Protein AF-T0KPJ3-F1 (afdb_monomer_lite)

pLDDT: mean 75.22, std 15.15, range [35.91, 93.06]

Structure (mmCIF, N/CA/C/O backbone):
data_AF-T0KPJ3-F1
#
_entry.id   AF-T0KPJ3-F1
#
loop_
_atom_site.group_PDB
_atom_site.id
_atom_site.type_symbol
_atom_site.label_atom_id
_atom_site.label_alt_id
_atom_site.label_comp_id
_atom_site.label_asym_id
_atom_site.label_entity_id
_atom_site.label_seq_id
_atom_site.pdbx_PDB_ins_code
_atom_site.Cartn_x
_atom_site.Cartn_y
_atom_site.Cartn_z
_atom_site.occupancy
_atom_site.B_iso_or_equiv
_atom_site.auth_seq_id
_atom_site.auth_comp_id
_atom_site.auth_asym_id
_atom_site.auth_atom_id
_atom_site.pdbx_PDB_model_num
ATOM 1 N N . MET A 1 1 ? 17.702 7.997 -20.179 1.00 40.25 1 MET A N 1
ATOM 2 C CA . MET A 1 1 ? 16.832 8.127 -18.991 1.00 40.25 1 MET A CA 1
ATOM 3 C C . MET A 1 1 ? 16.632 6.724 -18.435 1.00 40.25 1 MET A C 1
ATOM 5 O O . MET A 1 1 ? 16.186 5.865 -19.183 1.00 40.25 1 MET A O 1
ATOM 9 N N . SER A 1 2 ? 17.099 6.443 -17.220 1.00 56.22 2 SER A N 1
ATOM 10 C CA . SER A 1 2 ? 17.019 5.117 -16.589 1.00 56.22 2 SER A CA 1
ATOM 11 C C . SER A 1 2 ? 15.738 5.003 -15.765 1.00 56.22 2 SER A C 1
ATOM 13 O O . SER A 1 2 ? 15.453 5.897 -14.974 1.00 56.22 2 SER A O 1
ATOM 15 N N . TYR A 1 3 ? 14.984 3.920 -15.949 1.00 63.81 3 TYR A N 1
ATOM 16 C CA . TYR A 1 3 ? 13.784 3.621 -15.166 1.00 63.81 3 TYR A CA 1
ATOM 17 C C . TYR A 1 3 ? 14.131 2.685 -14.008 1.00 63.81 3 TYR A C 1
ATOM 19 O O . TYR A 1 3 ? 14.889 1.730 -14.197 1.00 63.81 3 TYR A O 1
ATOM 27 N N . PHE A 1 4 ? 13.565 2.946 -12.833 1.00 67.44 4 PHE A N 1
ATOM 28 C CA . PHE A 1 4 ? 13.775 2.148 -11.629 1.00 67.44 4 PHE A CA 1
ATOM 29 C C . PHE A 1 4 ? 12.430 1.686 -11.072 1.00 67.44 4 PHE A C 1
ATOM 31 O O . PHE A 1 4 ? 11.447 2.421 -11.117 1.00 67.44 4 PHE A O 1
ATOM 38 N N . LEU A 1 5 ? 12.399 0.448 -10.582 1.00 73.94 5 LEU A N 1
ATOM 39 C CA . LEU A 1 5 ? 11.295 -0.063 -9.782 1.00 73.94 5 LEU A CA 1
ATOM 40 C C . LEU A 1 5 ? 11.649 0.186 -8.318 1.00 73.94 5 LEU A C 1
ATOM 42 O O . LEU A 1 5 ? 12.715 -0.241 -7.873 1.00 73.94 5 LEU A O 1
ATOM 46 N N . HIS A 1 6 ? 10.767 0.873 -7.604 1.00 76.94 6 HIS A N 1
ATOM 47 C CA . HIS A 1 6 ? 10.918 1.139 -6.182 1.00 76.94 6 HIS A CA 1
ATOM 48 C C . HIS A 1 6 ? 10.091 0.131 -5.383 1.00 76.94 6 HIS A C 1
ATOM 50 O O . HIS A 1 6 ? 8.951 -0.164 -5.739 1.00 76.94 6 HIS A O 1
ATOM 56 N N . GLU A 1 7 ? 10.689 -0.438 -4.339 1.00 79.62 7 GLU A N 1
ATOM 57 C CA . GLU A 1 7 ? 9.997 -1.342 -3.424 1.00 79.62 7 GLU A CA 1
ATOM 58 C C . GLU A 1 7 ? 9.341 -0.525 -2.313 1.00 79.62 7 GLU A C 1
ATOM 60 O O . GLU A 1 7 ? 10.034 0.061 -1.492 1.00 79.62 7 GLU A O 1
ATOM 65 N N . ALA A 1 8 ? 8.011 -0.488 -2.294 1.00 82.31 8 ALA A N 1
ATOM 66 C CA . ALA A 1 8 ? 7.245 0.169 -1.243 1.00 82.31 8 ALA A CA 1
ATOM 67 C C . ALA A 1 8 ? 6.838 -0.836 -0.161 1.00 82.31 8 ALA A C 1
ATOM 69 O O . ALA A 1 8 ? 6.361 -1.932 -0.483 1.00 82.31 8 ALA A O 1
ATOM 70 N N . GLN A 1 9 ? 6.964 -0.446 1.105 1.00 84.94 9 GLN A N 1
ATOM 71 C CA . GLN A 1 9 ? 6.483 -1.219 2.241 1.00 84.94 9 GLN A CA 1
ATOM 72 C C . GLN A 1 9 ? 5.454 -0.437 3.062 1.00 84.94 9 GLN A C 1
ATOM 74 O O . GLN A 1 9 ? 5.592 0.752 3.342 1.00 84.94 9 GLN A O 1
ATOM 79 N N . THR A 1 10 ? 4.438 -1.169 3.513 1.00 87.38 10 THR A N 1
ATOM 80 C CA . THR A 1 10 ? 3.422 -0.688 4.442 1.00 87.38 10 THR A CA 1
ATOM 81 C C . THR A 1 10 ? 3.221 -1.719 5.550 1.00 87.38 10 THR A C 1
ATOM 83 O O . THR A 1 10 ? 3.256 -2.923 5.298 1.00 87.38 10 THR A O 1
ATOM 86 N N . SER A 1 11 ? 3.033 -1.271 6.789 1.00 90.69 11 SER A N 1
ATOM 87 C CA . SER A 1 11 ? 2.778 -2.118 7.960 1.00 90.69 11 SER A CA 1
ATOM 88 C C . SER A 1 11 ? 1.647 -1.531 8.800 1.00 90.69 11 SER A C 1
ATOM 90 O O . SER A 1 11 ? 1.678 -0.351 9.135 1.00 90.69 11 SER A O 1
ATOM 92 N N . LEU A 1 12 ? 0.667 -2.362 9.159 1.00 92.19 12 LEU A N 1
ATOM 93 C CA . LEU A 1 12 ? -0.466 -2.008 10.016 1.00 92.19 12 LEU A CA 1
ATOM 94 C C . LEU A 1 12 ? -0.430 -2.869 11.278 1.00 92.19 12 LEU A C 1
ATOM 96 O O . LEU A 1 12 ? -0.309 -4.091 11.195 1.00 92.19 12 LEU A O 1
ATOM 100 N N . LEU A 1 13 ? -0.577 -2.229 12.432 1.00 92.69 13 LEU A N 1
ATOM 101 C CA . LEU A 1 13 ? -0.650 -2.870 13.736 1.00 92.69 13 LEU A CA 1
ATOM 102 C C . LEU A 1 13 ? -1.819 -2.272 14.517 1.00 92.69 13 LEU A C 1
ATOM 104 O O . LEU A 1 13 ? -1.866 -1.064 14.695 1.00 92.69 13 LEU A O 1
ATOM 108 N N . ILE A 1 14 ? -2.726 -3.103 15.025 1.00 92.44 14 IL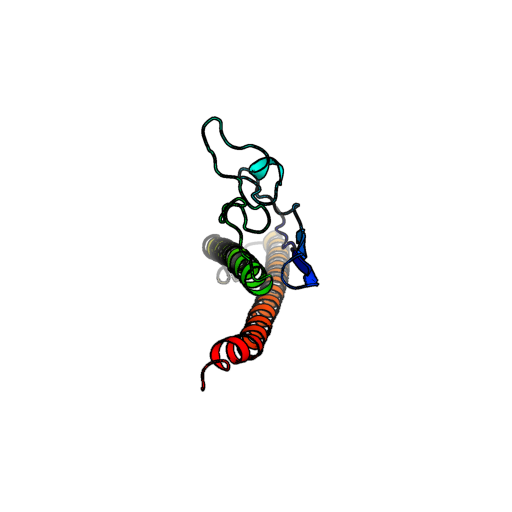E A N 1
ATOM 109 C CA . ILE A 1 14 ? -3.759 -2.675 15.976 1.00 92.44 14 ILE A CA 1
ATOM 110 C C . ILE A 1 14 ? -3.503 -3.383 17.298 1.00 92.44 14 ILE A C 1
ATOM 112 O O . ILE A 1 14 ? -3.373 -4.606 17.331 1.00 92.44 14 ILE A O 1
ATOM 116 N N . VAL A 1 15 ? -3.394 -2.610 18.376 1.00 93.06 15 VAL A N 1
ATOM 117 C CA . VAL A 1 15 ? -3.126 -3.107 19.730 1.00 93.06 15 VAL A CA 1
ATOM 118 C C . VAL A 1 15 ? -4.106 -2.490 20.711 1.00 93.06 15 VAL A C 1
ATOM 120 O O . VAL A 1 15 ? -4.377 -1.298 20.652 1.00 93.06 15 VAL A O 1
ATOM 123 N N . GLY A 1 16 ? -4.625 -3.285 21.636 1.00 89.00 16 GLY A N 1
ATOM 124 C CA . GLY A 1 16 ? -5.566 -2.824 22.649 1.00 89.00 16 GLY A CA 1
ATOM 125 C C . GLY A 1 16 ? -5.528 -3.718 23.872 1.00 89.00 16 GLY A C 1
ATOM 126 O O . GLY A 1 16 ? -5.099 -4.870 23.794 1.00 89.00 16 GLY A O 1
ATOM 127 N N . ASN A 1 17 ? -5.945 -3.165 25.007 1.00 83.75 17 ASN A N 1
ATOM 128 C CA . ASN A 1 17 ? -6.124 -3.950 26.228 1.00 83.75 17 ASN A CA 1
ATOM 129 C C . ASN A 1 17 ? -7.415 -4.783 26.161 1.00 83.75 17 ASN A C 1
ATOM 131 O O . ASN A 1 17 ? -7.481 -5.880 26.709 1.00 83.75 17 ASN A O 1
ATOM 135 N N . ASP A 1 18 ? -8.427 -4.254 25.474 1.00 83.12 18 ASP A N 1
ATOM 136 C CA . ASP A 1 18 ? -9.724 -4.877 25.239 1.00 83.12 18 ASP A CA 1
ATOM 137 C C . ASP A 1 18 ? -10.332 -4.358 23.918 1.00 83.12 18 ASP A C 1
ATOM 139 O O . ASP A 1 18 ? -9.700 -3.602 23.178 1.00 83.12 18 ASP A O 1
ATOM 143 N N . ASN A 1 19 ? -11.560 -4.780 23.608 1.00 79.88 19 ASN A N 1
ATOM 144 C CA . ASN A 1 19 ? -12.256 -4.402 22.374 1.00 79.88 19 ASN A CA 1
ATOM 145 C C . ASN A 1 19 ? -12.810 -2.966 22.391 1.00 79.88 19 ASN A C 1
ATOM 147 O O . ASN A 1 19 ? -13.308 -2.509 21.369 1.00 79.88 19 ASN A O 1
ATOM 151 N N . LEU A 1 20 ? -12.754 -2.263 23.525 1.00 82.31 20 LEU A N 1
ATOM 152 C CA . LEU A 1 20 ? -13.255 -0.894 23.670 1.00 82.31 20 LEU A CA 1
ATOM 153 C C . LEU A 1 20 ? -12.126 0.137 23.596 1.00 82.31 20 LEU A C 1
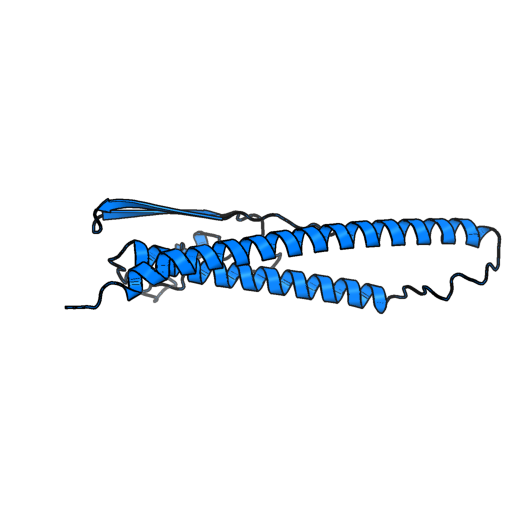ATOM 155 O O . LEU A 1 20 ? -12.363 1.270 23.183 1.00 82.31 20 LEU A O 1
ATOM 159 N N . ILE A 1 21 ? -10.913 -0.242 24.009 1.00 87.75 21 ILE A N 1
ATOM 160 C CA . ILE A 1 21 ? -9.745 0.638 24.054 1.00 87.75 21 ILE A CA 1
ATOM 161 C C . ILE A 1 21 ? -8.595 -0.001 23.280 1.00 87.75 21 ILE A C 1
ATOM 163 O O . ILE A 1 21 ? -7.865 -0.868 23.776 1.00 87.75 21 ILE A O 1
ATOM 167 N N . TRP A 1 22 ? -8.406 0.493 22.061 1.00 92.25 22 TRP A N 1
ATOM 168 C CA . TRP A 1 22 ? -7.365 0.057 21.143 1.00 92.25 22 TRP A CA 1
ATOM 169 C C . TRP A 1 22 ? -6.786 1.236 20.352 1.00 92.25 22 TRP A C 1
ATOM 171 O O . TRP A 1 22 ? -7.391 2.298 20.231 1.00 92.25 22 TRP A O 1
ATOM 181 N N . THR A 1 23 ? -5.589 1.024 19.813 1.00 92.06 23 THR A N 1
ATOM 182 C CA . THR A 1 23 ? -4.800 1.989 19.048 1.00 92.06 23 THR A CA 1
ATOM 183 C C . THR A 1 23 ? -4.282 1.319 17.783 1.00 92.06 23 THR A C 1
ATOM 185 O O . THR A 1 23 ? -3.719 0.222 17.838 1.00 92.06 23 THR A O 1
ATOM 188 N N . ALA A 1 24 ? -4.430 1.994 16.645 1.00 92.94 24 ALA A N 1
ATOM 189 C CA . ALA A 1 24 ? -3.863 1.567 15.374 1.00 92.94 24 ALA A CA 1
ATOM 190 C C . ALA A 1 24 ? -2.594 2.366 15.039 1.00 92.94 24 ALA A C 1
ATOM 192 O O . ALA A 1 24 ? -2.574 3.592 15.107 1.00 92.94 24 ALA A O 1
ATOM 193 N N . TYR A 1 25 ? -1.540 1.657 14.646 1.00 92.81 25 TYR A N 1
ATOM 194 C CA . TYR A 1 25 ? -0.293 2.195 14.121 1.00 92.81 25 TYR A CA 1
ATOM 195 C C . TYR A 1 25 ? -0.147 1.785 12.662 1.00 92.81 25 TYR A C 1
ATOM 197 O O . TYR A 1 25 ? -0.295 0.610 12.319 1.00 92.81 25 TYR A O 1
ATOM 205 N N . PHE A 1 26 ? 0.188 2.746 11.810 1.00 91.56 26 PHE A N 1
ATOM 206 C CA . PHE A 1 26 ? 0.378 2.524 10.386 1.00 91.56 26 PHE A CA 1
ATOM 207 C C . PHE A 1 26 ? 1.686 3.161 9.931 1.00 91.56 26 PHE A C 1
ATOM 209 O O . PHE A 1 26 ? 1.916 4.350 10.140 1.00 91.56 26 PHE A O 1
ATOM 216 N N . PHE A 1 27 ? 2.548 2.353 9.326 1.00 89.62 27 PHE A N 1
ATOM 217 C CA . PHE A 1 27 ? 3.849 2.762 8.813 1.00 89.62 27 PHE A CA 1
ATOM 218 C C . PHE A 1 27 ? 3.843 2.555 7.309 1.00 89.62 27 PHE A C 1
ATOM 220 O O . PHE A 1 27 ? 3.547 1.452 6.853 1.00 89.62 27 PHE A O 1
ATOM 227 N N . THR A 1 28 ? 4.153 3.591 6.540 1.00 86.31 28 THR A N 1
ATOM 228 C CA . THR A 1 28 ? 4.142 3.527 5.079 1.00 86.31 28 THR A CA 1
ATOM 229 C C . THR A 1 28 ? 5.260 4.377 4.500 1.00 86.31 28 THR A C 1
ATOM 231 O O . THR A 1 28 ? 5.618 5.419 5.057 1.00 86.31 28 THR A O 1
ATOM 234 N N . ASP A 1 29 ? 5.813 3.922 3.385 1.00 83.81 29 ASP A N 1
ATOM 235 C CA . ASP A 1 29 ? 6.820 4.661 2.640 1.00 83.81 29 ASP A CA 1
ATOM 236 C C . ASP A 1 29 ? 6.185 5.817 1.855 1.00 83.81 29 ASP A C 1
ATOM 238 O O . ASP A 1 29 ? 5.342 5.611 0.984 1.00 83.81 29 ASP A O 1
ATOM 242 N N . THR A 1 30 ? 6.635 7.047 2.108 1.00 76.50 30 THR A N 1
ATOM 243 C CA . THR A 1 30 ? 6.069 8.268 1.497 1.00 76.50 30 THR A CA 1
ATOM 244 C C . THR A 1 30 ? 6.871 8.802 0.310 1.00 76.50 30 THR A C 1
ATOM 246 O O . THR A 1 30 ? 6.464 9.768 -0.335 1.00 76.50 30 THR A O 1
ATOM 249 N N . TYR A 1 31 ? 8.010 8.183 -0.009 1.00 71.38 31 TYR A N 1
ATOM 250 C CA . TYR A 1 31 ? 8.936 8.670 -1.037 1.00 71.38 31 TYR A CA 1
ATOM 251 C C . TYR A 1 31 ? 8.462 8.400 -2.479 1.00 71.38 31 TYR A C 1
ATOM 253 O O . TYR A 1 31 ? 9.085 8.871 -3.429 1.00 71.38 31 TYR A O 1
ATOM 261 N N . ASN A 1 32 ? 7.356 7.670 -2.647 1.00 63.84 32 ASN A N 1
ATOM 262 C CA . ASN A 1 32 ? 6.816 7.241 -3.941 1.00 63.84 32 ASN A CA 1
ATOM 263 C C . ASN A 1 32 ? 5.891 8.272 -4.611 1.00 63.84 32 ASN A C 1
ATOM 265 O O . ASN A 1 32 ? 5.220 7.942 -5.588 1.00 63.84 32 ASN A O 1
ATOM 269 N N . GLY A 1 33 ? 5.839 9.508 -4.106 1.00 64.19 33 GLY A N 1
ATOM 270 C CA . GLY A 1 33 ? 5.008 10.564 -4.684 1.00 64.19 33 GLY A CA 1
ATOM 271 C C . GLY A 1 33 ? 5.358 10.819 -6.152 1.00 64.19 33 GLY A C 1
ATOM 272 O O . GLY A 1 33 ? 6.513 11.103 -6.489 1.00 64.19 33 GLY A O 1
ATOM 273 N N . ARG A 1 34 ? 4.365 10.719 -7.043 1.00 65.69 34 ARG A N 1
ATOM 274 C CA . ARG A 1 34 ? 4.570 11.038 -8.458 1.00 65.69 34 ARG A CA 1
ATOM 275 C C . ARG A 1 34 ? 4.663 12.557 -8.638 1.00 65.69 34 ARG A C 1
ATOM 277 O O . ARG A 1 34 ? 3.896 13.294 -8.018 1.00 65.69 34 ARG A O 1
ATOM 284 N N . PRO A 1 35 ? 5.571 13.063 -9.494 1.00 60.91 35 PRO A N 1
ATOM 285 C CA . PRO A 1 35 ? 5.655 14.493 -9.762 1.00 60.91 35 PRO A CA 1
ATOM 286 C C . PRO A 1 35 ? 4.319 15.035 -10.290 1.00 60.91 35 PRO A C 1
ATOM 288 O O . PRO A 1 35 ? 3.869 14.625 -11.357 1.00 60.91 35 PRO A O 1
ATOM 291 N N . GLY A 1 36 ? 3.709 15.968 -9.558 1.00 63.16 36 GLY A N 1
ATOM 292 C CA . GLY A 1 36 ? 2.440 16.599 -9.936 1.00 63.16 36 GLY A CA 1
ATOM 293 C C . GLY A 1 36 ? 1.173 15.868 -9.477 1.00 63.16 36 GLY A C 1
ATOM 294 O O . GLY A 1 36 ? 0.087 16.386 -9.720 1.00 63.16 36 GLY A O 1
ATOM 295 N N . GLU A 1 37 ? 1.287 14.723 -8.798 1.00 68.06 37 GLU A N 1
ATOM 296 C CA . GLU A 1 37 ? 0.160 14.087 -8.104 1.00 68.06 37 GLU A CA 1
ATOM 297 C C . GLU A 1 37 ? 0.180 14.457 -6.615 1.00 68.06 37 GLU A C 1
ATOM 299 O O . GLU A 1 37 ? 1.243 14.585 -6.000 1.00 68.06 37 GLU A O 1
ATOM 304 N N . THR A 1 38 ? -1.004 14.636 -6.025 1.00 65.88 38 THR A N 1
ATOM 305 C CA . THR A 1 38 ? -1.140 14.832 -4.579 1.00 65.88 38 THR A CA 1
ATOM 306 C C . THR A 1 38 ? -0.681 13.565 -3.867 1.00 65.88 38 THR A C 1
ATOM 308 O O . THR A 1 38 ? -1.204 12.480 -4.115 1.00 65.88 38 THR A O 1
ATOM 311 N N . ASN A 1 39 ? 0.299 13.691 -2.971 1.00 69.50 39 ASN A N 1
ATOM 312 C CA . ASN A 1 39 ? 0.718 12.570 -2.144 1.00 69.50 39 ASN A CA 1
ATOM 313 C C . ASN A 1 39 ? -0.343 12.319 -1.069 1.00 69.50 39 ASN A C 1
ATOM 315 O O . ASN A 1 39 ? -0.337 12.962 -0.026 1.00 69.50 39 ASN A O 1
ATOM 319 N N . HIS A 1 40 ? -1.256 11.387 -1.328 1.00 66.69 40 HIS A N 1
ATOM 320 C CA . HIS A 1 40 ? -2.316 11.030 -0.385 1.00 66.69 40 HIS A CA 1
ATOM 321 C C . HIS A 1 40 ? -1.797 10.333 0.890 1.00 66.69 40 HIS A C 1
ATOM 323 O O . HIS A 1 40 ? -2.583 10.078 1.794 1.00 66.69 40 HIS A O 1
ATOM 329 N N . GLU A 1 41 ? -0.495 10.039 0.980 1.00 73.69 41 GLU A N 1
ATOM 330 C CA . GLU A 1 41 ? 0.166 9.588 2.213 1.00 73.69 41 GLU A CA 1
ATOM 331 C C . GLU A 1 41 ? 0.692 10.762 3.066 1.00 73.69 41 GLU A C 1
ATOM 333 O O . GLU A 1 41 ? 1.217 10.548 4.160 1.00 73.69 41 GLU A O 1
ATOM 338 N N . ASP A 1 42 ? 0.583 12.008 2.586 1.00 75.12 42 ASP A N 1
ATOM 339 C CA . ASP A 1 42 ? 0.918 13.197 3.369 1.00 75.12 42 ASP A CA 1
ATOM 340 C C . ASP A 1 42 ? -0.201 13.509 4.370 1.00 75.12 42 ASP A C 1
ATOM 342 O O . ASP A 1 42 ? -1.321 13.877 4.011 1.00 75.12 42 ASP A O 1
ATOM 346 N N . LEU A 1 43 ? 0.129 13.398 5.658 1.00 73.62 43 LEU A N 1
ATOM 347 C CA . LEU A 1 43 ? -0.791 13.670 6.758 1.00 73.62 43 LEU A CA 1
ATOM 348 C C . LEU A 1 43 ? -1.315 15.109 6.762 1.00 73.62 43 LEU A C 1
ATOM 350 O O . LEU A 1 43 ? -2.396 15.345 7.302 1.00 73.62 43 LEU A O 1
ATOM 354 N N . SER A 1 44 ? -0.593 16.058 6.156 1.00 71.38 44 SER A N 1
ATOM 355 C CA . SER A 1 44 ? -1.047 17.449 6.061 1.00 71.38 44 SER A CA 1
ATOM 356 C C . SER A 1 44 ? -2.386 17.578 5.323 1.00 71.38 44 SER A C 1
ATOM 358 O O . SER A 1 44 ? -3.179 18.458 5.656 1.00 71.38 44 SER A O 1
ATOM 360 N N . PHE A 1 45 ? -2.687 16.651 4.404 1.00 69.75 45 PHE A N 1
ATOM 361 C CA . PHE A 1 45 ? -3.946 16.608 3.659 1.00 69.75 45 PHE A CA 1
ATOM 362 C C . PHE A 1 45 ? -5.160 16.296 4.547 1.00 69.75 45 PHE A C 1
ATOM 364 O O . PHE A 1 45 ? -6.264 16.748 4.265 1.00 69.75 45 PHE A O 1
ATOM 371 N N . PHE A 1 46 ? -4.961 15.555 5.639 1.00 72.69 46 PHE A N 1
ATOM 372 C CA . PHE A 1 46 ? -6.038 15.132 6.542 1.00 72.69 46 PHE A CA 1
ATOM 373 C C . PHE A 1 46 ? -6.160 16.018 7.790 1.00 72.69 46 PHE A C 1
ATOM 375 O O . PHE A 1 46 ? -7.103 15.875 8.563 1.00 72.69 46 PHE A O 1
ATOM 382 N N . GLN A 1 47 ? -5.210 16.934 8.009 1.00 68.62 47 GLN A N 1
ATOM 383 C CA . GLN A 1 47 ? -5.158 17.788 9.201 1.00 68.62 47 GLN A CA 1
ATOM 384 C C . GLN A 1 47 ? -6.023 19.051 9.110 1.00 68.62 47 GLN A C 1
ATOM 386 O O . GLN A 1 47 ? -6.222 19.712 10.130 1.00 68.62 47 GLN A O 1
ATOM 391 N N . GLN A 1 48 ? -6.528 19.408 7.926 1.00 63.75 48 GLN A N 1
ATOM 392 C CA . GLN A 1 48 ? -7.347 20.604 7.736 1.00 63.75 48 GLN A CA 1
ATOM 393 C C . GLN A 1 48 ? -8.753 20.215 7.273 1.00 63.75 48 GLN A C 1
ATOM 395 O O . GLN A 1 48 ? -8.907 19.827 6.114 1.00 63.75 48 GLN A O 1
ATOM 400 N N . PRO A 1 49 ? -9.791 20.336 8.123 1.00 61.25 49 PRO A N 1
ATOM 401 C CA . PRO A 1 49 ? -11.145 20.405 7.598 1.00 61.25 49 PRO A CA 1
ATOM 402 C C . PRO A 1 49 ? -11.211 21.634 6.685 1.00 61.25 49 PRO A C 1
ATOM 404 O O . PRO A 1 49 ? -10.807 22.733 7.081 1.00 61.25 49 PRO A O 1
ATOM 407 N N . SER A 1 50 ? -11.656 21.457 5.440 1.00 59.88 50 SER A N 1
ATOM 408 C CA . SER A 1 50 ? -11.938 22.600 4.569 1.00 59.88 50 SER A CA 1
ATOM 409 C C . SER A 1 50 ? -12.935 23.518 5.273 1.00 59.88 50 SER A C 1
ATOM 411 O O . SER A 1 50 ? -13.863 23.026 5.910 1.00 59.88 50 SER A O 1
ATOM 413 N N . GLU A 1 51 ? -12.748 24.839 5.200 1.00 55.31 51 GLU A N 1
ATOM 414 C CA . GLU A 1 51 ? -13.654 25.797 5.847 1.00 55.31 51 GLU A CA 1
ATOM 415 C C . GLU A 1 51 ? -15.118 25.494 5.470 1.00 55.31 51 GLU A C 1
ATOM 417 O O . GLU A 1 51 ? -15.521 25.670 4.321 1.00 55.31 51 GLU A O 1
ATOM 422 N N . GLY A 1 52 ? -15.902 25.013 6.443 1.00 62.41 52 GLY A N 1
ATOM 423 C CA . GLY A 1 52 ? -17.305 24.621 6.264 1.00 62.41 52 GLY A CA 1
ATOM 424 C C . GLY A 1 52 ? -17.586 23.113 6.199 1.00 62.41 52 GLY A C 1
ATOM 425 O O . GLY A 1 52 ? -18.752 22.750 6.067 1.00 62.41 52 GLY A O 1
ATOM 426 N N . ASP A 1 53 ? -16.570 22.254 6.308 1.00 64.94 53 ASP A N 1
ATOM 427 C CA . ASP A 1 53 ? -16.715 20.794 6.350 1.00 64.94 53 ASP A CA 1
ATOM 428 C C . ASP A 1 53 ? -16.612 20.291 7.804 1.00 64.94 53 ASP A C 1
ATOM 430 O O . ASP A 1 53 ? -15.626 20.551 8.493 1.00 64.94 53 ASP A O 1
ATOM 434 N N . GLU A 1 54 ? -17.651 19.610 8.300 1.00 66.38 54 GLU A N 1
ATOM 435 C CA . GLU A 1 54 ? -17.685 19.013 9.654 1.00 66.38 54 G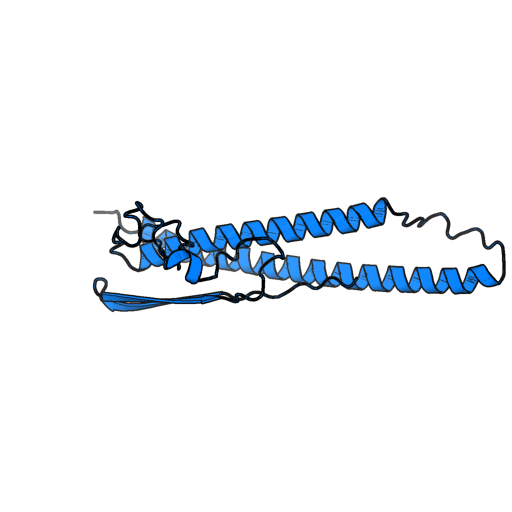LU A CA 1
ATOM 436 C C . GLU A 1 54 ? -17.017 17.624 9.702 1.00 66.38 54 GLU A C 1
ATOM 438 O O . GLU A 1 54 ? -16.933 17.000 10.764 1.00 66.38 54 GLU A O 1
ATOM 443 N N . LEU A 1 55 ? -16.552 17.128 8.551 1.00 69.44 55 LEU A N 1
ATOM 444 C CA . LEU A 1 55 ? -15.933 15.817 8.402 1.00 69.44 55 LEU A CA 1
ATOM 445 C C . LEU A 1 55 ? -14.469 15.840 8.851 1.00 69.44 55 LEU A C 1
ATOM 447 O O . LEU A 1 55 ? -13.680 16.691 8.436 1.00 69.44 55 LEU A O 1
ATOM 451 N N . PHE A 1 56 ? -14.094 14.854 9.667 1.00 79.19 56 PHE A N 1
ATOM 452 C CA . PHE A 1 56 ? -12.700 14.602 10.019 1.00 79.19 56 PHE A CA 1
ATOM 453 C C . PHE A 1 56 ? -12.238 13.372 9.253 1.00 79.19 56 PHE A C 1
ATOM 455 O O . PHE A 1 56 ? -12.818 12.301 9.369 1.00 79.19 56 PHE A O 1
ATOM 462 N N . TYR A 1 57 ? -11.190 13.504 8.454 1.00 84.38 57 TYR A N 1
ATOM 463 C CA . TYR A 1 57 ? -10.741 12.412 7.600 1.00 84.38 57 TYR A CA 1
ATOM 464 C C . TYR A 1 57 ? -9.803 11.476 8.358 1.00 84.38 57 TYR A C 1
ATOM 466 O O . TYR A 1 57 ? -8.793 11.917 8.905 1.00 84.38 57 TYR A O 1
ATOM 474 N N . ASP A 1 58 ? -10.101 10.175 8.360 1.00 87.62 58 ASP A N 1
ATOM 475 C CA . ASP A 1 58 ? -9.197 9.180 8.933 1.00 87.62 58 ASP A CA 1
ATOM 476 C C . ASP A 1 58 ? -8.016 8.902 7.973 1.00 87.62 58 ASP A C 1
ATOM 478 O O . ASP A 1 58 ? -8.214 8.297 6.908 1.00 87.62 58 ASP A O 1
ATOM 482 N N . PRO A 1 59 ? -6.772 9.266 8.342 1.00 86.69 59 PRO A N 1
ATOM 483 C CA . PRO A 1 59 ? -5.604 9.090 7.484 1.00 86.69 59 PRO A CA 1
ATOM 484 C C . PRO A 1 59 ? -5.264 7.616 7.220 1.00 86.69 59 PRO A C 1
ATOM 486 O O . PRO A 1 59 ? -4.739 7.282 6.155 1.00 86.69 59 PRO A O 1
ATOM 489 N N . LEU A 1 60 ? -5.592 6.688 8.129 1.00 89.12 60 LEU A N 1
ATOM 490 C CA . LEU A 1 60 ? -5.323 5.259 7.914 1.00 89.12 60 LEU A CA 1
ATOM 491 C C . LEU A 1 60 ? -6.196 4.710 6.777 1.00 89.12 60 LEU A C 1
ATOM 493 O O . LEU A 1 60 ? -5.755 3.838 6.022 1.00 89.12 60 LEU A O 1
ATOM 497 N N . THR A 1 61 ? -7.380 5.295 6.593 1.00 89.06 61 THR A N 1
ATOM 498 C CA . THR A 1 61 ? -8.324 4.994 5.505 1.00 89.06 61 THR A CA 1
ATOM 499 C C . THR A 1 61 ? -8.160 5.895 4.282 1.00 89.06 61 THR A C 1
ATOM 501 O O . THR A 1 61 ? -9.010 5.869 3.394 1.00 89.06 61 THR A O 1
ATOM 504 N N . MET A 1 62 ? -7.085 6.689 4.207 1.00 85.94 62 MET A N 1
ATOM 505 C CA . MET A 1 62 ? -6.859 7.650 3.117 1.00 85.94 62 MET A CA 1
ATOM 506 C C . MET A 1 62 ? -8.000 8.671 2.986 1.00 85.94 62 MET A C 1
ATOM 508 O O . MET A 1 62 ? -8.329 9.107 1.884 1.00 85.94 62 MET A O 1
ATOM 512 N N . GLY A 1 63 ? -8.645 9.005 4.108 1.00 86.12 63 GLY A N 1
ATOM 513 C CA . GLY A 1 63 ? -9.801 9.898 4.160 1.00 86.12 63 GLY A CA 1
ATOM 514 C C . GLY A 1 63 ? -11.084 9.327 3.555 1.00 86.12 63 GLY A C 1
ATOM 515 O O . GLY A 1 63 ? -12.015 10.078 3.292 1.00 86.12 63 GLY A O 1
ATOM 516 N N . GLN A 1 64 ? -11.168 8.014 3.321 1.00 86.56 64 GLN A N 1
ATOM 517 C CA . GLN A 1 64 ? -12.407 7.382 2.847 1.00 86.56 64 GLN A CA 1
ATOM 518 C C . GLN A 1 64 ? -13.406 7.091 3.974 1.00 86.56 64 GLN A C 1
ATOM 520 O O . GLN A 1 64 ? -14.549 6.728 3.695 1.00 86.56 64 GLN A O 1
ATOM 525 N N . HIS A 1 65 ? -12.978 7.219 5.230 1.00 88.31 65 HIS A N 1
ATOM 526 C CA . HIS A 1 65 ? -13.811 7.064 6.417 1.00 88.31 65 HIS A CA 1
ATOM 527 C C . HIS A 1 65 ? -13.791 8.345 7.251 1.00 88.31 65 HIS A C 1
ATOM 529 O O . HIS A 1 65 ? -12.736 8.956 7.441 1.00 88.31 65 HIS A O 1
ATOM 535 N N . ASP A 1 66 ? -14.964 8.729 7.753 1.00 86.62 66 ASP A N 1
ATOM 536 C CA . ASP A 1 66 ? -15.107 9.832 8.699 1.00 86.62 66 ASP A CA 1
ATOM 537 C C . ASP A 1 66 ? -14.665 9.365 10.089 1.00 86.62 66 ASP A C 1
ATOM 539 O O . ASP A 1 66 ? -15.260 8.462 10.680 1.00 86.62 66 ASP A O 1
ATOM 543 N N . ALA A 1 67 ? -13.625 9.996 10.620 1.00 85.69 67 ALA A N 1
ATOM 544 C CA . ALA A 1 67 ? -13.064 9.723 11.933 1.00 85.69 67 ALA A CA 1
ATOM 545 C C . ALA A 1 67 ? -14.067 9.973 13.075 1.00 85.69 67 ALA A C 1
ATOM 547 O O . ALA A 1 67 ? -13.900 9.408 14.156 1.00 85.69 67 ALA A O 1
ATOM 548 N N . ASN A 1 68 ? -15.127 10.761 12.848 1.00 85.75 68 ASN A N 1
ATOM 549 C CA . ASN A 1 68 ? -16.208 10.936 13.823 1.00 85.75 68 ASN A CA 1
ATOM 550 C C . ASN A 1 68 ? -17.157 9.731 13.897 1.00 85.75 68 ASN A C 1
ATOM 552 O O . ASN A 1 68 ? -17.881 9.570 14.884 1.00 85.75 68 ASN A O 1
ATOM 556 N N . VAL A 1 69 ? -17.172 8.871 12.876 1.00 87.00 69 VAL A N 1
ATOM 557 C CA . VAL A 1 69 ? -18.002 7.667 12.850 1.00 87.00 69 VAL A CA 1
ATOM 558 C C . VAL A 1 69 ? -17.220 6.517 13.477 1.00 87.00 69 VAL A C 1
ATOM 560 O O . VAL A 1 69 ? -16.336 5.924 12.859 1.00 87.00 69 VAL A O 1
ATOM 563 N N . SER A 1 70 ? -17.551 6.187 14.726 1.00 86.50 70 SER A N 1
ATOM 564 C CA . SER A 1 70 ? -16.857 5.135 15.473 1.00 86.50 70 SER A CA 1
ATOM 565 C C . SER A 1 70 ? -17.084 3.749 14.865 1.00 86.50 70 SER A C 1
ATOM 567 O O . SER A 1 70 ? -18.221 3.308 14.691 1.00 86.50 70 SER A O 1
ATOM 569 N N . ILE A 1 71 ? -15.989 3.035 14.617 1.00 88.94 71 ILE A N 1
ATOM 570 C CA . ILE A 1 71 ? -15.984 1.592 14.364 1.00 88.94 71 ILE A CA 1
ATOM 571 C C . ILE A 1 71 ? -15.603 0.936 15.685 1.00 88.94 71 ILE A C 1
ATOM 573 O O . ILE A 1 71 ? -14.533 1.209 16.214 1.00 88.94 71 ILE A O 1
ATOM 577 N N . TRP A 1 72 ? -16.495 0.131 16.258 1.00 88.19 72 TRP A N 1
ATOM 578 C CA . TRP A 1 72 ? -16.297 -0.407 17.608 1.00 88.19 72 TRP A CA 1
ATOM 579 C C . TRP A 1 72 ? -15.400 -1.642 17.624 1.00 88.19 72 TRP A C 1
ATOM 581 O O . TRP A 1 72 ? -14.628 -1.821 18.562 1.00 88.19 72 TRP A O 1
ATOM 591 N N . ASP A 1 73 ? -15.478 -2.480 16.590 1.00 89.31 73 ASP A N 1
ATOM 592 C CA . ASP A 1 73 ? -14.664 -3.686 16.498 1.00 89.31 73 ASP A CA 1
ATOM 593 C C . ASP A 1 73 ? -13.294 -3.369 15.856 1.00 89.31 73 ASP A C 1
ATOM 595 O O . ASP A 1 73 ? -13.234 -2.990 14.678 1.00 89.31 73 ASP A O 1
ATOM 599 N N . PRO A 1 74 ? -12.168 -3.562 16.576 1.00 90.38 74 PRO A N 1
ATOM 600 C CA . PRO A 1 74 ? -10.833 -3.353 16.015 1.00 90.38 74 PRO A CA 1
ATOM 601 C C . PRO A 1 74 ? -10.552 -4.242 14.794 1.00 90.38 74 PRO A C 1
ATOM 603 O O . PRO A 1 74 ? -9.783 -3.854 13.911 1.00 90.38 74 PRO A O 1
ATOM 606 N N . ARG A 1 75 ? -11.173 -5.426 14.703 1.00 87.94 75 ARG A N 1
ATOM 607 C CA . ARG A 1 75 ? -11.047 -6.321 13.544 1.00 87.94 75 ARG A CA 1
ATOM 608 C C . ARG A 1 75 ? -11.761 -5.755 12.323 1.00 87.94 75 ARG A C 1
ATOM 610 O O . ARG A 1 75 ? -11.226 -5.847 11.218 1.00 87.94 75 ARG A O 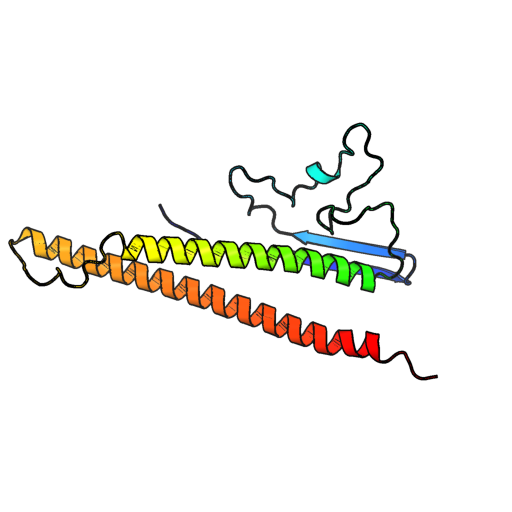1
ATOM 617 N N . GLU A 1 76 ? -12.939 -5.163 12.498 1.00 90.12 76 GLU A N 1
ATOM 618 C CA . GLU A 1 76 ? -13.643 -4.482 11.406 1.00 90.12 76 GLU A CA 1
ATOM 619 C C . GLU A 1 76 ? -12.828 -3.295 10.898 1.00 90.12 76 GLU A C 1
ATOM 621 O O . GLU A 1 76 ? -12.645 -3.146 9.687 1.00 90.12 76 GLU A O 1
ATOM 626 N N . TYR A 1 77 ? -12.253 -2.515 11.817 1.00 91.81 77 TYR A N 1
ATOM 627 C CA . TYR A 1 77 ? -11.387 -1.394 11.468 1.00 91.81 77 TYR A CA 1
ATOM 628 C C . TYR A 1 77 ? -10.125 -1.846 10.715 1.00 91.81 77 TYR A C 1
ATOM 630 O O . TYR A 1 77 ? -9.794 -1.297 9.661 1.00 91.81 77 TYR A O 1
ATOM 638 N N . PHE A 1 78 ? -9.474 -2.923 11.173 1.00 90.94 78 PHE A N 1
ATOM 639 C CA . PHE A 1 78 ? -8.359 -3.553 10.459 1.00 90.94 78 PHE A CA 1
ATOM 640 C C . PHE A 1 78 ? -8.745 -3.937 9.027 1.00 90.94 78 PHE A C 1
ATOM 642 O O . PHE A 1 78 ? -8.055 -3.580 8.069 1.00 90.94 78 PHE A O 1
ATOM 649 N N . CYS A 1 79 ? -9.859 -4.655 8.870 1.00 90.44 79 CYS A N 1
ATOM 650 C CA . CYS A 1 79 ? -10.341 -5.109 7.570 1.00 90.44 79 CYS A CA 1
ATOM 651 C C . CYS A 1 79 ? -10.678 -3.935 6.642 1.00 90.44 79 CYS A C 1
ATOM 653 O O . CYS A 1 79 ? -10.393 -4.008 5.443 1.00 90.44 79 CYS A O 1
ATOM 655 N N . LEU A 1 80 ? -11.244 -2.849 7.180 1.00 92.31 80 LEU A N 1
ATOM 656 C CA . LEU A 1 80 ? -11.517 -1.629 6.427 1.00 92.31 80 LEU A CA 1
ATOM 657 C C . LEU A 1 80 ? -10.226 -1.025 5.867 1.00 92.31 80 LEU A C 1
ATOM 659 O O . LEU A 1 80 ? -10.141 -0.813 4.655 1.00 92.31 80 LEU A O 1
ATOM 663 N N . ILE A 1 81 ? -9.217 -0.811 6.718 1.00 92.75 81 ILE A N 1
ATOM 664 C CA . ILE A 1 81 ? -7.923 -0.254 6.300 1.00 92.75 81 ILE A CA 1
ATOM 665 C C . ILE A 1 81 ? -7.281 -1.156 5.244 1.00 92.75 81 ILE A C 1
ATOM 667 O O . ILE A 1 81 ? -6.909 -0.687 4.170 1.00 92.75 81 ILE A O 1
ATOM 671 N N . VAL A 1 82 ? -7.198 -2.465 5.503 1.00 90.44 82 VAL A N 1
ATOM 672 C CA . VAL A 1 82 ? -6.588 -3.424 4.568 1.00 90.44 82 VAL A CA 1
ATOM 673 C C . VAL A 1 82 ? -7.295 -3.411 3.214 1.00 90.44 82 VAL A C 1
ATOM 675 O O . VAL A 1 82 ? -6.624 -3.383 2.183 1.00 90.44 82 VAL A O 1
ATOM 678 N N . ARG A 1 83 ? -8.633 -3.376 3.185 1.00 90.19 83 ARG A N 1
ATOM 679 C CA . ARG A 1 83 ? -9.410 -3.299 1.937 1.00 90.19 83 ARG A CA 1
ATOM 680 C C . ARG A 1 83 ? -9.050 -2.059 1.122 1.00 90.19 83 ARG A C 1
ATOM 682 O O . ARG A 1 83 ? -8.826 -2.172 -0.082 1.00 90.19 83 ARG A O 1
ATOM 689 N N . ILE A 1 84 ? -8.995 -0.899 1.772 1.00 90.56 84 ILE A N 1
ATOM 690 C CA . ILE A 1 84 ? -8.681 0.379 1.121 1.00 90.56 84 ILE A CA 1
ATOM 691 C C . ILE A 1 84 ? -7.252 0.354 0.572 1.00 90.56 84 ILE A C 1
ATOM 693 O O . ILE A 1 84 ? -7.029 0.624 -0.609 1.00 90.56 84 ILE A O 1
ATOM 697 N N . ARG A 1 85 ? -6.284 -0.059 1.397 1.00 88.94 85 ARG A N 1
ATOM 698 C CA . ARG A 1 85 ? -4.864 -0.108 1.016 1.00 88.94 85 ARG A CA 1
ATOM 699 C C . ARG A 1 85 ? -4.586 -1.128 -0.089 1.00 88.94 85 ARG A C 1
ATOM 701 O O . ARG A 1 85 ? -3.793 -0.855 -0.984 1.00 88.94 85 ARG A O 1
ATOM 708 N N . LEU A 1 86 ? -5.276 -2.269 -0.098 1.00 87.12 86 LEU A N 1
ATOM 709 C CA . LEU A 1 86 ? -5.195 -3.229 -1.205 1.00 87.12 86 LEU A CA 1
ATOM 710 C C . LEU A 1 86 ? -5.754 -2.669 -2.519 1.00 87.12 86 LEU A C 1
ATOM 712 O O . LEU A 1 86 ? -5.245 -3.018 -3.585 1.00 87.12 86 LEU A O 1
ATOM 716 N N . GLY A 1 87 ? -6.767 -1.799 -2.453 1.00 88.19 87 GLY A N 1
ATOM 717 C CA . GLY A 1 87 ? -7.263 -1.054 -3.611 1.00 88.19 87 GLY A CA 1
ATOM 718 C C . GLY A 1 87 ? -6.162 -0.209 -4.253 1.00 88.19 87 GLY A C 1
ATOM 719 O O . GLY A 1 87 ? -5.905 -0.351 -5.446 1.00 88.19 87 GLY A O 1
ATOM 720 N N . LEU A 1 88 ? -5.438 0.565 -3.443 1.00 84.62 88 LEU A N 1
ATOM 721 C CA . LEU A 1 88 ? -4.308 1.377 -3.907 1.00 84.62 88 LEU A CA 1
ATOM 722 C C . LEU A 1 88 ? -3.165 0.531 -4.462 1.00 84.62 88 LEU A C 1
ATOM 724 O O . LEU A 1 88 ? -2.655 0.803 -5.544 1.00 84.62 88 LEU A O 1
ATOM 728 N N . ILE A 1 89 ? -2.800 -0.546 -3.762 1.00 84.88 89 ILE A N 1
ATOM 729 C CA . ILE A 1 89 ? -1.779 -1.482 -4.243 1.00 84.88 89 ILE A CA 1
ATOM 730 C C . ILE A 1 89 ? -2.164 -1.991 -5.638 1.00 84.88 89 ILE A C 1
ATOM 732 O O . ILE A 1 89 ? -1.335 -1.998 -6.545 1.00 84.88 89 ILE A O 1
ATOM 736 N N . LYS A 1 90 ? -3.429 -2.375 -5.844 1.00 86.88 90 LYS A N 1
ATOM 737 C CA . LYS A 1 90 ? -3.928 -2.820 -7.152 1.00 86.88 90 LYS A CA 1
ATOM 738 C C . LYS A 1 90 ? -3.804 -1.731 -8.226 1.00 86.88 90 LYS A C 1
ATOM 740 O O . LYS A 1 90 ? -3.434 -2.060 -9.353 1.00 86.88 90 LYS A O 1
ATOM 745 N N . GLU A 1 91 ? -4.116 -0.478 -7.908 1.00 87.12 91 GLU A N 1
ATOM 746 C CA . GLU A 1 91 ? -3.978 0.652 -8.836 1.00 87.12 91 GLU A CA 1
ATOM 747 C C . GLU A 1 91 ? -2.517 0.895 -9.228 1.00 87.12 91 GLU A C 1
ATOM 749 O O . GLU A 1 91 ? -2.217 0.993 -10.420 1.00 87.12 91 GLU A O 1
ATOM 754 N N . GLU A 1 92 ? -1.592 0.867 -8.265 1.00 84.06 92 GLU A N 1
ATOM 755 C CA . GLU A 1 92 ? -0.153 0.974 -8.536 1.00 84.06 92 GLU A CA 1
ATOM 756 C C . GLU A 1 92 ? 0.347 -0.169 -9.427 1.00 84.06 92 GLU A C 1
ATOM 758 O O . GLU A 1 92 ? 1.073 0.054 -10.399 1.00 84.06 92 GLU A O 1
ATOM 763 N N . TRP A 1 93 ? -0.100 -1.404 -9.181 1.00 85.31 93 TRP A N 1
ATOM 764 C CA . TRP A 1 93 ? 0.221 -2.538 -10.053 1.00 85.31 93 TRP A CA 1
ATOM 765 C C . TRP A 1 93 ? -0.327 -2.364 -11.473 1.00 85.31 93 TRP A C 1
ATOM 767 O O . TRP A 1 93 ? 0.368 -2.676 -12.446 1.00 85.31 93 TRP A O 1
ATOM 777 N N . ALA A 1 94 ? -1.556 -1.860 -11.615 1.00 88.00 94 ALA A N 1
ATOM 778 C CA . ALA A 1 94 ? -2.163 -1.592 -12.917 1.00 88.00 94 ALA A CA 1
ATOM 779 C C . ALA A 1 94 ? -1.408 -0.490 -13.675 1.00 88.00 94 ALA A C 1
ATOM 781 O O . ALA A 1 94 ? -1.183 -0.614 -14.886 1.00 88.00 94 ALA A O 1
ATOM 782 N N . TYR A 1 95 ? -0.959 0.546 -12.964 1.00 85.88 95 TYR A N 1
ATOM 783 C CA . TYR A 1 95 ? -0.119 1.598 -13.519 1.00 85.88 95 TYR A CA 1
ATOM 784 C C . TYR A 1 95 ? 1.231 1.049 -13.989 1.00 85.88 95 TYR A C 1
ATOM 786 O O . TYR A 1 95 ? 1.591 1.246 -15.149 1.00 85.88 95 TYR A O 1
ATOM 794 N N . ILE A 1 96 ? 1.945 0.291 -13.147 1.00 84.94 96 ILE A N 1
ATOM 795 C CA . ILE A 1 96 ? 3.232 -0.323 -13.513 1.00 84.94 96 ILE A CA 1
ATOM 796 C C . ILE A 1 96 ? 3.072 -1.225 -14.742 1.00 84.94 96 ILE A C 1
ATOM 798 O O . ILE A 1 96 ? 3.896 -1.177 -15.657 1.00 84.94 96 ILE A O 1
ATOM 802 N N . SER A 1 97 ? 2.001 -2.024 -14.796 1.00 85.31 97 SER A N 1
ATOM 803 C CA . SER A 1 97 ? 1.701 -2.878 -15.949 1.00 85.31 97 SER A CA 1
ATOM 804 C C . SER A 1 97 ? 1.472 -2.059 -17.222 1.00 85.31 97 SER A C 1
ATOM 806 O O . SER A 1 97 ? 2.083 -2.345 -18.254 1.00 85.31 97 SER A O 1
ATOM 808 N N . SER A 1 98 ? 0.658 -1.003 -17.141 1.00 86.75 98 SER A N 1
ATOM 809 C CA . SER A 1 98 ? 0.363 -0.113 -18.270 1.00 86.75 98 SER A CA 1
ATOM 810 C C . SER A 1 98 ? 1.614 0.613 -18.759 1.00 86.75 98 SER A C 1
ATOM 812 O O . SER A 1 98 ? 1.901 0.608 -19.955 1.00 86.75 98 SER A O 1
ATOM 814 N N . PHE A 1 99 ? 2.412 1.153 -17.836 1.00 84.44 99 PHE A N 1
ATOM 815 C CA . PHE A 1 99 ? 3.691 1.791 -18.127 1.00 84.44 99 PHE A CA 1
ATOM 816 C C . PHE A 1 99 ? 4.648 0.825 -18.833 1.00 84.44 99 PHE A C 1
ATOM 818 O O . PHE A 1 99 ? 5.257 1.161 -19.848 1.00 84.44 99 PHE A O 1
ATOM 825 N N . PHE A 1 100 ? 4.765 -0.404 -18.330 1.00 81.44 100 PHE A N 1
ATOM 826 C CA . PHE A 1 100 ? 5.643 -1.405 -18.922 1.00 81.44 100 PHE A CA 1
ATOM 827 C C . PHE A 1 100 ? 5.176 -1.824 -20.325 1.00 81.44 100 PHE A C 1
ATOM 829 O O . PHE A 1 100 ? 5.994 -1.932 -21.241 1.00 81.44 100 PHE A O 1
ATOM 836 N N . MET A 1 101 ? 3.864 -1.990 -20.522 1.00 83.19 101 MET A N 1
ATOM 837 C CA . MET A 1 101 ? 3.263 -2.275 -21.829 1.00 83.19 101 MET A CA 1
ATOM 838 C C . MET A 1 101 ? 3.470 -1.129 -22.821 1.00 83.19 101 MET A C 1
ATOM 840 O O . MET A 1 101 ? 3.812 -1.385 -23.974 1.00 83.19 101 MET A O 1
ATOM 844 N N . GLU A 1 102 ? 3.333 0.124 -22.381 1.00 83.94 102 GLU A N 1
ATOM 845 C CA . GLU A 1 102 ? 3.622 1.303 -23.198 1.00 83.94 102 GLU A CA 1
ATOM 846 C C . GLU A 1 102 ? 5.097 1.335 -23.601 1.00 83.94 102 GLU A C 1
ATOM 848 O O . GLU A 1 102 ? 5.398 1.524 -24.774 1.00 83.94 102 GLU A O 1
ATOM 853 N N . LYS A 1 103 ? 6.033 1.100 -22.672 1.00 76.75 103 LYS A N 1
ATOM 854 C CA . LYS A 1 103 ? 7.468 1.128 -22.994 1.00 76.75 103 LYS A CA 1
ATOM 855 C C . LYS A 1 103 ? 7.892 -0.024 -23.893 1.00 76.75 103 LYS A C 1
ATOM 857 O O . LYS A 1 103 ? 8.631 0.219 -24.841 1.00 76.75 103 LYS A O 1
ATOM 862 N N . ILE A 1 104 ? 7.385 -1.240 -23.687 1.00 74.44 104 ILE A N 1
ATOM 863 C CA . ILE A 1 104 ? 7.610 -2.347 -24.632 1.00 74.44 104 ILE A CA 1
ATOM 864 C C . ILE A 1 104 ? 6.969 -2.046 -25.987 1.00 74.44 104 ILE A C 1
ATOM 866 O O . ILE A 1 104 ? 7.592 -2.280 -27.021 1.00 74.44 104 ILE A O 1
ATOM 870 N N . GLY A 1 105 ? 5.734 -1.543 -25.999 1.00 70.19 105 GLY A N 1
ATOM 871 C CA . GLY A 1 105 ? 5.017 -1.177 -27.218 1.00 70.19 105 GLY A CA 1
ATOM 872 C C . GLY A 1 105 ? 5.758 -0.098 -28.001 1.00 70.19 105 GLY A C 1
ATOM 873 O O . GLY A 1 105 ? 5.999 -0.260 -29.192 1.00 70.19 105 GLY A O 1
ATOM 874 N N . ALA A 1 106 ? 6.225 0.944 -27.318 1.00 65.75 106 ALA A N 1
ATOM 875 C CA . ALA A 1 106 ? 7.061 1.993 -27.876 1.00 65.75 106 ALA A CA 1
ATOM 876 C C . ALA A 1 106 ? 8.401 1.442 -28.374 1.00 65.75 106 ALA A C 1
ATOM 878 O O . ALA A 1 106 ? 8.824 1.844 -29.444 1.00 65.75 106 ALA A O 1
ATOM 879 N N . SER A 1 107 ? 9.040 0.486 -27.690 1.00 59.31 107 SER A N 1
ATOM 880 C CA . SER A 1 107 ? 10.246 -0.196 -28.196 1.00 59.31 107 SER A CA 1
ATOM 881 C C . SER A 1 107 ? 9.978 -1.089 -29.415 1.00 59.31 107 SER A C 1
ATOM 883 O O . SER A 1 107 ? 10.865 -1.283 -30.240 1.00 59.31 107 SER A O 1
ATOM 885 N N . ARG A 1 108 ? 8.763 -1.632 -29.562 1.00 54.59 108 ARG A N 1
ATOM 886 C CA . ARG A 1 108 ? 8.347 -2.378 -30.763 1.00 54.59 108 ARG A CA 1
ATOM 887 C C . ARG A 1 108 ? 8.026 -1.448 -31.938 1.00 54.59 108 ARG A C 1
ATOM 889 O O . ARG A 1 108 ? 8.341 -1.788 -33.071 1.00 54.59 108 ARG A O 1
ATOM 896 N N . VAL A 1 109 ? 7.421 -0.287 -31.672 1.00 48.91 109 VAL A N 1
ATOM 897 C CA . VAL A 1 109 ? 7.057 0.732 -32.679 1.00 48.91 109 VAL A CA 1
ATOM 898 C C . VAL A 1 109 ? 8.272 1.579 -33.090 1.00 48.91 109 VAL A C 1
ATOM 900 O O . VAL A 1 109 ? 8.442 1.891 -34.266 1.00 48.91 109 VAL A O 1
ATOM 903 N N . LEU A 1 110 ? 9.177 1.879 -32.156 1.00 45.41 110 LEU A N 1
ATOM 904 C CA . LEU A 1 110 ? 10.511 2.434 -32.396 1.00 45.41 110 LEU A CA 1
ATOM 905 C C . LEU A 1 110 ? 11.474 1.299 -32.762 1.00 45.41 110 LEU A C 1
ATOM 907 O O . LEU A 1 110 ? 12.397 1.006 -32.013 1.00 45.41 110 LEU A O 1
ATOM 911 N N . LYS A 1 111 ? 11.227 0.645 -33.902 1.00 46.25 111 LYS A N 1
ATOM 912 C CA . LYS A 1 111 ? 12.192 -0.197 -34.628 1.00 46.25 111 LYS A CA 1
ATOM 913 C C . LYS A 1 111 ? 13.201 -0.944 -33.744 1.00 46.25 111 LYS A C 1
ATOM 915 O O . LYS A 1 111 ? 14.406 -0.700 -33.791 1.00 46.25 111 LYS A O 1
ATOM 920 N N . LEU A 1 112 ? 12.737 -1.993 -33.080 1.00 44.03 112 LEU A N 1
ATOM 921 C CA . LEU A 1 112 ? 13.490 -3.236 -33.178 1.00 44.03 112 LEU A CA 1
ATOM 922 C C . LEU A 1 112 ? 13.346 -3.718 -34.630 1.00 44.03 112 LEU A C 1
ATOM 924 O O . LEU A 1 112 ? 12.521 -4.576 -34.936 1.00 44.03 112 LEU A O 1
ATOM 928 N N . ASP A 1 113 ? 14.138 -3.130 -35.530 1.00 43.22 113 ASP A N 1
ATOM 929 C CA . ASP A 1 113 ? 14.450 -3.689 -36.847 1.00 43.22 113 ASP A CA 1
ATOM 930 C C . ASP A 1 113 ? 15.243 -4.990 -36.619 1.00 43.22 113 ASP A C 1
ATOM 932 O O . ASP A 1 113 ? 16.407 -5.086 -36.971 1.00 43.22 113 ASP A O 1
ATOM 936 N N . ILE A 1 114 ? 14.652 -6.004 -35.983 1.00 51.25 114 ILE A N 1
ATOM 937 C CA . ILE A 1 114 ? 15.281 -7.320 -35.811 1.00 51.25 114 ILE A CA 1
ATOM 938 C C . ILE A 1 114 ? 15.511 -8.026 -37.174 1.00 51.25 114 ILE A C 1
ATOM 940 O O . ILE A 1 114 ? 16.392 -8.881 -37.224 1.00 51.25 114 ILE A O 1
ATOM 944 N N . PRO A 1 115 ? 14.876 -7.651 -38.315 1.00 39.94 115 PRO A N 1
ATOM 945 C CA . PRO A 1 115 ? 15.270 -8.171 -39.632 1.00 39.94 115 PRO A CA 1
ATOM 946 C C . PRO A 1 115 ? 16.068 -7.231 -40.562 1.00 39.94 115 PRO A C 1
ATOM 948 O O . PRO A 1 115 ? 16.326 -7.638 -41.690 1.00 39.94 115 PRO A O 1
ATOM 951 N N . SER A 1 116 ? 16.523 -6.037 -40.154 1.00 41.00 116 SER A N 1
ATOM 952 C CA . SER A 1 116 ? 17.419 -5.214 -41.016 1.00 41.00 116 SER A CA 1
ATOM 953 C C . SER A 1 116 ? 18.914 -5.461 -40.746 1.00 41.00 116 SER A C 1
ATOM 955 O O . SER A 1 116 ? 19.779 -4.805 -41.318 1.00 41.00 116 SER A O 1
ATOM 957 N N . PHE A 1 117 ? 19.229 -6.426 -39.877 1.00 45.88 117 PHE A N 1
ATOM 958 C CA . PHE A 1 117 ? 20.574 -6.771 -39.400 1.00 45.88 117 PHE A CA 1
ATOM 959 C C . PHE A 1 117 ? 21.471 -7.469 -40.450 1.00 45.88 117 PHE A C 1
ATOM 961 O O . PHE A 1 117 ? 22.603 -7.817 -40.126 1.00 45.88 117 PHE A O 1
ATOM 968 N N . LEU A 1 118 ? 21.012 -7.685 -41.690 1.00 44.84 118 LEU A N 1
ATOM 969 C CA . LEU A 1 118 ? 21.695 -8.560 -42.657 1.00 44.84 118 LEU A CA 1
ATOM 970 C C . LEU A 1 118 ? 22.410 -7.883 -43.835 1.00 44.84 118 LEU A C 1
ATOM 972 O O . LEU A 1 118 ? 23.068 -8.600 -44.583 1.00 44.84 118 LEU A O 1
ATOM 976 N N . GLU A 1 119 ? 22.390 -6.555 -43.992 1.00 48.31 119 GLU A N 1
ATOM 977 C CA . GLU A 1 119 ? 23.167 -5.911 -45.069 1.00 48.31 119 GLU A CA 1
ATOM 978 C C . GLU A 1 119 ? 24.254 -4.963 -44.534 1.00 48.31 119 GLU A C 1
ATOM 980 O O . GLU A 1 119 ? 24.000 -3.786 -44.260 1.00 48.31 119 GLU A O 1
ATOM 985 N N . PRO A 1 120 ? 25.497 -5.456 -44.367 1.00 49.31 120 PRO A N 1
ATOM 986 C CA . PRO A 1 120 ? 26.619 -4.640 -43.936 1.00 49.31 120 PRO A CA 1
ATOM 987 C C . PRO A 1 120 ? 27.192 -3.855 -45.123 1.00 49.31 120 PRO A C 1
ATOM 989 O O . PRO A 1 120 ? 28.163 -4.263 -45.758 1.00 49.31 120 PRO A O 1
ATOM 992 N N . THR A 1 121 ? 26.643 -2.676 -45.402 1.00 52.69 121 THR A N 1
ATOM 993 C CA . THR A 1 121 ? 27.323 -1.676 -46.243 1.00 52.69 121 THR A CA 1
ATOM 994 C C . THR A 1 121 ? 28.277 -0.832 -45.389 1.00 52.69 121 THR A C 1
ATOM 996 O O . THR A 1 121 ? 27.943 0.265 -44.953 1.00 52.69 121 THR A O 1
ATOM 999 N N . GLY A 1 122 ? 29.485 -1.350 -45.130 1.00 56.09 122 GLY A N 1
ATOM 1000 C CA . GLY A 1 122 ? 30.651 -0.543 -44.722 1.00 56.09 122 GLY A CA 1
ATOM 1001 C C . GLY A 1 122 ? 31.310 -0.888 -43.377 1.00 56.09 122 GLY A C 1
ATOM 1002 O O . GLY A 1 122 ? 30.668 -1.315 -42.426 1.00 56.09 122 GLY A O 1
ATOM 1003 N N . LEU A 1 123 ? 32.623 -0.645 -43.281 1.00 52.56 123 LEU A N 1
ATOM 1004 C CA . LEU A 1 123 ? 33.495 -1.008 -42.147 1.00 52.56 123 LEU A CA 1
ATOM 1005 C C . LEU A 1 123 ? 33.085 -0.365 -40.799 1.00 52.56 123 LEU A C 1
ATOM 1007 O O . LEU A 1 123 ? 33.262 -0.973 -39.751 1.00 52.56 123 LEU A O 1
ATOM 1011 N N . GLY A 1 124 ? 32.481 0.831 -40.819 1.00 58.88 124 GLY A N 1
ATOM 1012 C CA . GLY A 1 124 ? 31.923 1.494 -39.626 1.00 58.88 124 GLY A CA 1
ATOM 1013 C C . GLY A 1 124 ? 30.569 0.933 -39.160 1.00 58.88 124 GLY A C 1
ATOM 1014 O O . GLY A 1 124 ? 30.094 1.279 -38.080 1.00 58.88 124 GLY A O 1
ATOM 1015 N N . SER A 1 125 ? 29.953 0.056 -39.960 1.00 63.62 125 SER A N 1
ATOM 1016 C CA . SER A 1 125 ? 28.657 -0.572 -39.680 1.00 63.62 125 SER A CA 1
ATOM 1017 C C . SER A 1 125 ? 28.776 -1.703 -38.650 1.00 63.62 125 SER A C 1
ATOM 1019 O O . SER A 1 125 ? 27.900 -1.852 -37.804 1.00 63.62 125 SER A O 1
ATOM 1021 N N . ALA A 1 126 ? 29.890 -2.446 -38.635 1.00 69.06 126 ALA A N 1
ATOM 1022 C CA . ALA A 1 126 ? 30.062 -3.620 -37.773 1.00 69.06 126 ALA A CA 1
ATOM 1023 C C . ALA A 1 126 ? 30.169 -3.278 -36.271 1.00 69.06 126 ALA A C 1
ATOM 1025 O O . ALA A 1 126 ? 29.533 -3.928 -35.446 1.00 69.06 126 ALA A O 1
ATOM 1026 N N . GLU A 1 127 ? 30.911 -2.230 -35.894 1.00 72.81 127 GLU A N 1
ATOM 1027 C CA . GLU A 1 127 ? 31.000 -1.786 -34.489 1.00 72.81 127 GLU A CA 1
ATOM 1028 C C . GLU A 1 127 ? 29.701 -1.141 -33.990 1.00 72.81 127 GLU A C 1
ATOM 1030 O O . GLU A 1 127 ? 29.329 -1.273 -32.823 1.00 72.81 127 GLU A O 1
ATOM 1035 N N . ALA A 1 128 ? 28.999 -0.406 -34.858 1.00 72.19 128 ALA A N 1
ATOM 1036 C CA . ALA A 1 128 ? 27.682 0.141 -34.538 1.00 72.19 128 ALA A CA 1
ATOM 1037 C C . ALA A 1 128 ? 26.659 -0.986 -34.322 1.00 72.19 128 ALA A C 1
ATOM 1039 O O . ALA A 1 128 ? 25.878 -0.944 -33.374 1.00 72.19 128 ALA A O 1
ATOM 1040 N N . HIS A 1 129 ? 26.731 -2.024 -35.153 1.00 68.62 129 HIS A N 1
ATOM 1041 C CA . HIS A 1 129 ? 25.909 -3.219 -35.061 1.00 68.62 129 HIS A CA 1
ATOM 1042 C C . HIS A 1 129 ? 26.193 -4.035 -33.794 1.00 68.62 129 HIS A C 1
ATOM 1044 O O . HIS A 1 129 ? 25.262 -4.371 -33.068 1.00 68.62 129 HIS A O 1
ATOM 1050 N N . ALA A 1 130 ? 27.465 -4.283 -33.467 1.00 76.06 130 ALA A N 1
ATOM 1051 C CA . ALA A 1 130 ? 27.850 -4.984 -32.241 1.00 76.06 130 ALA A CA 1
ATOM 1052 C C . ALA A 1 130 ? 27.337 -4.260 -30.981 1.00 76.06 130 ALA A C 1
ATOM 1054 O O . ALA A 1 130 ? 26.724 -4.885 -30.117 1.00 76.06 130 ALA A O 1
ATOM 1055 N N . ARG A 1 131 ? 27.483 -2.927 -30.925 1.00 74.00 131 ARG A N 1
ATOM 1056 C CA . ARG A 1 131 ? 26.935 -2.104 -29.831 1.00 74.00 131 ARG A CA 1
ATOM 1057 C C . ARG A 1 131 ? 25.409 -2.153 -29.762 1.00 74.00 131 ARG A C 1
ATOM 1059 O O . ARG A 1 131 ? 24.845 -2.155 -28.672 1.00 74.00 131 ARG A O 1
ATOM 1066 N N . ALA A 1 132 ? 24.723 -2.194 -30.904 1.00 70.44 132 ALA A N 1
ATOM 1067 C CA . ALA A 1 132 ? 23.267 -2.317 -30.935 1.00 70.44 132 ALA A CA 1
ATOM 1068 C C . ALA A 1 132 ? 22.790 -3.669 -30.374 1.00 70.44 132 ALA A C 1
ATOM 1070 O O . ALA A 1 132 ? 21.832 -3.694 -29.602 1.00 70.44 132 ALA A O 1
ATOM 1071 N N . ILE A 1 133 ? 23.482 -4.768 -30.705 1.00 74.81 133 ILE A N 1
ATOM 1072 C CA . ILE A 1 133 ? 23.202 -6.105 -30.150 1.00 74.81 133 ILE A CA 1
ATOM 1073 C C . ILE A 1 133 ? 23.409 -6.110 -28.635 1.00 74.81 133 ILE A C 1
ATOM 1075 O O . ILE A 1 133 ? 22.544 -6.585 -27.901 1.00 74.81 133 ILE A O 1
ATOM 1079 N N . GLU A 1 134 ? 24.527 -5.560 -28.160 1.00 78.31 134 GLU A N 1
ATOM 1080 C CA . GLU A 1 134 ? 24.847 -5.500 -26.731 1.00 78.31 134 GLU A CA 1
ATOM 1081 C C . GLU A 1 134 ? 23.796 -4.698 -25.949 1.00 78.31 134 GLU A C 1
ATOM 1083 O O . GLU A 1 134 ? 23.275 -5.168 -24.938 1.00 78.31 134 GLU A O 1
ATOM 1088 N N . ASN A 1 135 ? 23.394 -3.536 -26.473 1.00 75.00 135 ASN A N 1
ATOM 1089 C CA . ASN A 1 135 ? 22.346 -2.710 -25.872 1.00 75.00 135 ASN A CA 1
ATOM 1090 C C . ASN A 1 135 ? 20.980 -3.413 -25.857 1.00 75.00 135 ASN A C 1
ATOM 1092 O O . ASN A 1 135 ? 20.246 -3.315 -24.872 1.00 75.00 135 ASN A O 1
ATOM 1096 N N . ALA A 1 136 ? 20.627 -4.128 -26.932 1.00 72.56 136 ALA A N 1
ATOM 1097 C CA . ALA A 1 136 ? 19.389 -4.900 -26.991 1.00 72.56 136 ALA A CA 1
ATOM 1098 C C . ALA A 1 136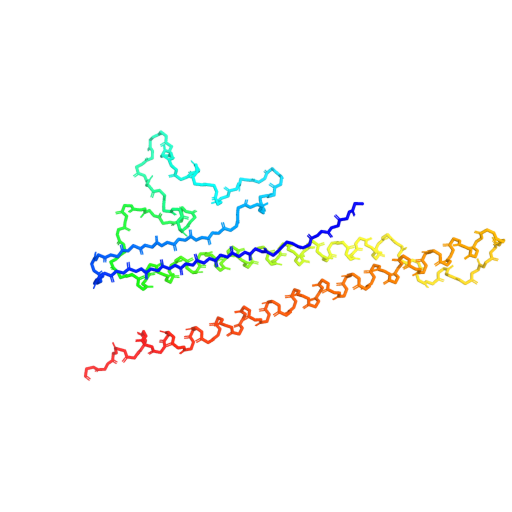 ? 19.399 -6.046 -25.969 1.00 72.56 136 ALA A C 1
ATOM 1100 O O . ALA A 1 136 ? 18.411 -6.253 -25.265 1.00 72.56 136 ALA A O 1
ATOM 1101 N N . TYR A 1 137 ? 20.524 -6.751 -25.841 1.00 77.56 137 TYR A N 1
ATOM 1102 C CA . TYR A 1 137 ? 20.694 -7.823 -24.864 1.00 77.56 137 TYR A CA 1
ATOM 1103 C C . TYR A 1 137 ? 20.608 -7.311 -23.416 1.00 77.56 137 TYR A C 1
ATOM 1105 O O . TYR A 1 137 ? 19.894 -7.893 -22.593 1.00 77.56 137 TYR A O 1
ATOM 1113 N N . ASP A 1 138 ? 21.272 -6.193 -23.106 1.00 79.00 138 ASP A N 1
ATOM 1114 C CA . ASP A 1 138 ? 21.205 -5.542 -21.791 1.00 79.00 138 ASP A CA 1
ATOM 1115 C C . ASP A 1 138 ? 19.773 -5.082 -21.461 1.00 79.00 138 ASP A C 1
ATOM 1117 O O . ASP A 1 138 ? 19.270 -5.322 -20.358 1.00 79.00 138 ASP A O 1
ATOM 1121 N N . TRP A 1 139 ? 19.060 -4.514 -22.441 1.00 79.31 139 TRP A N 1
ATOM 1122 C CA . TRP A 1 139 ? 17.652 -4.144 -22.283 1.00 79.31 139 TRP A CA 1
ATOM 1123 C C . TRP A 1 139 ? 16.752 -5.358 -22.014 1.00 79.31 139 TRP A C 1
ATOM 1125 O O . TRP A 1 139 ? 15.987 -5.334 -21.048 1.00 79.31 139 TRP A O 1
ATOM 1135 N N . ILE A 1 140 ? 16.869 -6.438 -22.802 1.00 80.19 140 ILE A N 1
ATOM 1136 C CA . ILE A 1 140 ? 16.091 -7.677 -22.608 1.00 80.19 140 ILE A CA 1
ATOM 1137 C C . ILE A 1 140 ? 16.350 -8.255 -21.214 1.00 80.19 140 ILE A C 1
ATOM 1139 O O . ILE A 1 140 ? 15.411 -8.651 -20.518 1.00 80.19 140 ILE A O 1
ATOM 1143 N N . THR A 1 141 ? 17.611 -8.270 -20.782 1.00 82.38 141 THR A N 1
ATOM 1144 C CA . THR A 1 141 ? 18.009 -8.790 -19.469 1.00 82.38 141 THR A CA 1
ATOM 1145 C C . THR A 1 141 ? 17.374 -7.975 -18.341 1.00 82.38 141 THR A C 1
ATOM 1147 O O . THR A 1 141 ? 16.775 -8.538 -17.420 1.00 82.38 141 THR A O 1
ATOM 1150 N N . LYS A 1 142 ? 17.425 -6.639 -18.431 1.00 80.75 142 LYS A N 1
ATOM 1151 C CA . LYS A 1 142 ? 16.797 -5.736 -17.452 1.00 80.75 142 LYS A CA 1
ATOM 1152 C C . LYS A 1 142 ? 15.275 -5.879 -17.432 1.00 80.75 142 LYS A C 1
ATOM 1154 O O . LYS A 1 142 ? 14.699 -5.994 -16.350 1.00 80.75 142 LYS A O 1
ATOM 1159 N N . ALA A 1 143 ? 14.635 -5.920 -18.600 1.00 79.12 143 ALA A N 1
ATOM 1160 C CA . ALA A 1 143 ? 13.188 -6.082 -18.729 1.00 79.12 143 ALA A CA 1
ATOM 1161 C C . ALA A 1 143 ? 12.712 -7.420 -18.141 1.00 79.12 143 ALA A C 1
ATOM 1163 O O . ALA A 1 143 ? 11.764 -7.449 -17.357 1.00 79.12 143 ALA A O 1
ATOM 1164 N N . THR A 1 144 ? 13.420 -8.511 -18.444 1.00 83.81 144 THR A N 1
ATOM 1165 C CA . THR A 1 144 ? 13.131 -9.851 -17.906 1.00 83.81 144 THR A CA 1
ATOM 1166 C C . THR A 1 144 ? 13.265 -9.878 -16.386 1.00 83.81 144 THR A C 1
ATOM 1168 O O . THR A 1 144 ? 12.395 -10.415 -15.701 1.00 83.81 144 THR A O 1
ATOM 1171 N N . ARG A 1 145 ? 14.313 -9.249 -15.836 1.00 85.31 145 ARG A N 1
ATOM 1172 C CA . ARG A 1 145 ? 14.508 -9.157 -14.382 1.00 85.31 145 ARG A CA 1
ATOM 1173 C C . ARG A 1 145 ? 13.351 -8.427 -13.701 1.00 85.31 145 ARG A C 1
ATOM 1175 O O . ARG A 1 145 ? 12.833 -8.916 -12.703 1.00 85.31 145 ARG A O 1
ATOM 1182 N N . ILE A 1 146 ? 12.936 -7.284 -14.250 1.00 82.31 146 ILE A N 1
ATOM 1183 C CA . ILE A 1 146 ? 11.813 -6.503 -13.711 1.00 82.31 146 ILE A CA 1
ATOM 1184 C C . ILE A 1 146 ? 10.526 -7.331 -13.755 1.00 82.31 146 ILE A C 1
ATOM 1186 O O . ILE A 1 146 ? 9.863 -7.467 -12.731 1.00 82.31 146 ILE A O 1
ATOM 1190 N N . LEU A 1 147 ? 10.209 -7.953 -14.895 1.00 82.19 147 LEU A N 1
ATOM 1191 C CA . LEU A 1 147 ? 9.034 -8.820 -15.037 1.00 82.19 147 LEU A CA 1
ATOM 1192 C C . LEU A 1 147 ? 9.016 -9.962 -14.021 1.00 82.19 147 LEU A C 1
ATOM 1194 O O . LEU A 1 147 ? 7.971 -10.250 -13.436 1.00 82.19 147 LEU A O 1
ATOM 1198 N N . HIS A 1 148 ? 10.164 -10.596 -13.793 1.00 86.44 148 HIS A N 1
ATOM 1199 C CA . HIS A 1 148 ? 10.283 -11.666 -12.812 1.00 86.44 148 HIS A CA 1
ATOM 1200 C C . HIS A 1 148 ? 10.012 -11.160 -11.387 1.00 86.44 148 HIS A C 1
ATOM 1202 O O . HIS A 1 148 ? 9.229 -11.770 -10.659 1.00 86.44 148 HIS A O 1
ATOM 1208 N N . CYS A 1 149 ? 10.597 -10.021 -10.995 1.00 84.00 149 CYS A N 1
ATOM 1209 C CA . CYS A 1 149 ? 10.334 -9.396 -9.695 1.00 84.00 149 CYS A CA 1
ATOM 1210 C C . CYS A 1 149 ? 8.851 -9.038 -9.521 1.00 84.00 149 CYS A C 1
ATOM 1212 O O . CYS A 1 149 ? 8.260 -9.374 -8.496 1.00 84.00 149 CYS A O 1
ATOM 1214 N N . LEU A 1 150 ? 8.237 -8.419 -10.535 1.00 83.69 150 LEU A N 1
ATOM 1215 C CA . LEU A 1 150 ? 6.820 -8.048 -10.523 1.00 83.69 150 LEU A CA 1
ATOM 1216 C C . LEU A 1 150 ? 5.920 -9.283 -10.369 1.00 83.69 150 LEU A C 1
ATOM 1218 O O . LEU A 1 150 ? 5.058 -9.318 -9.495 1.00 83.69 150 LEU A O 1
ATOM 1222 N N . THR A 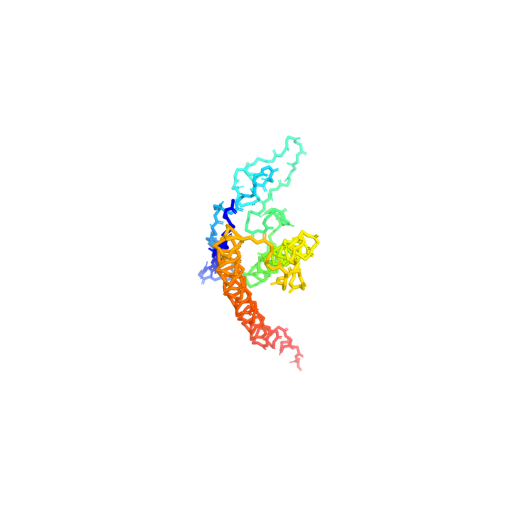1 151 ? 6.165 -10.322 -11.170 1.00 86.62 151 THR A N 1
ATOM 1223 C CA . THR A 1 151 ? 5.373 -11.562 -11.148 1.00 86.62 151 THR A CA 1
ATOM 1224 C C . THR A 1 151 ? 5.508 -12.289 -9.812 1.00 86.62 151 THR A C 1
ATOM 1226 O O . THR A 1 151 ? 4.509 -12.733 -9.247 1.00 86.62 151 THR A O 1
ATOM 1229 N N . SER A 1 152 ? 6.731 -12.385 -9.280 1.00 88.88 152 SER A N 1
ATOM 1230 C CA . SER A 1 152 ? 7.004 -13.021 -7.988 1.00 88.88 152 SER A CA 1
ATOM 1231 C C . SER A 1 152 ? 6.294 -12.296 -6.841 1.00 88.88 152 SER A C 1
ATOM 1233 O O . SER A 1 152 ? 5.564 -12.917 -6.066 1.00 88.88 152 SER A O 1
ATOM 1235 N N . ASN A 1 153 ? 6.425 -10.967 -6.776 1.00 85.69 153 ASN A N 1
ATOM 1236 C CA . ASN A 1 153 ? 5.795 -10.163 -5.731 1.00 85.69 153 ASN A CA 1
ATOM 1237 C C . ASN A 1 153 ? 4.266 -10.213 -5.810 1.00 85.69 153 ASN A C 1
ATOM 1239 O O . ASN A 1 153 ? 3.616 -10.429 -4.788 1.00 85.69 153 ASN A O 1
ATOM 1243 N N . LEU A 1 154 ? 3.687 -10.095 -7.009 1.00 85.44 154 LEU A N 1
ATOM 1244 C CA . LEU A 1 154 ? 2.239 -10.187 -7.188 1.00 85.44 154 LEU A CA 1
ATOM 1245 C C . LEU A 1 154 ? 1.707 -11.576 -6.806 1.00 85.44 154 LEU A C 1
ATOM 1247 O O . LEU A 1 154 ? 0.688 -11.684 -6.126 1.00 85.44 154 LEU A O 1
ATOM 1251 N N . THR A 1 155 ? 2.427 -12.637 -7.177 1.00 89.81 155 THR A N 1
ATOM 1252 C CA . THR A 1 155 ? 2.082 -14.011 -6.781 1.00 89.81 155 THR A CA 1
ATOM 1253 C C . THR A 1 155 ? 2.075 -14.151 -5.263 1.00 89.81 155 THR A C 1
ATOM 1255 O O . THR A 1 155 ? 1.124 -14.695 -4.705 1.00 89.81 155 THR A O 1
ATOM 1258 N N . ARG A 1 156 ? 3.091 -13.604 -4.584 1.00 87.94 156 ARG A N 1
ATOM 1259 C CA . ARG A 1 156 ? 3.175 -13.609 -3.120 1.00 87.94 156 ARG A CA 1
ATOM 1260 C C . ARG A 1 156 ? 2.004 -12.857 -2.486 1.00 87.94 156 ARG A C 1
ATOM 1262 O O . ARG A 1 156 ? 1.395 -13.380 -1.561 1.00 87.94 156 ARG A O 1
ATOM 1269 N N . VAL A 1 157 ? 1.642 -11.680 -3.005 1.00 85.06 157 VAL A N 1
ATOM 1270 C CA . VAL A 1 157 ? 0.481 -10.905 -2.523 1.00 85.06 157 VAL A CA 1
ATOM 1271 C C . VAL A 1 157 ? -0.816 -11.705 -2.671 1.00 85.06 157 VAL A C 1
ATOM 1273 O O . VAL A 1 157 ? -1.574 -11.819 -1.710 1.00 85.06 157 VAL A O 1
ATOM 1276 N N . ILE A 1 158 ? -1.049 -12.315 -3.838 1.00 87.25 158 ILE A N 1
ATOM 1277 C CA . ILE A 1 158 ? -2.249 -13.126 -4.101 1.00 87.25 158 ILE A CA 1
ATOM 1278 C C . ILE A 1 158 ? -2.309 -14.344 -3.172 1.00 87.25 158 ILE A C 1
ATOM 1280 O O . ILE A 1 158 ? -3.362 -14.636 -2.603 1.00 87.25 158 ILE A O 1
ATOM 1284 N N . GLN A 1 159 ? -1.189 -15.046 -2.991 1.00 90.06 159 GLN A N 1
ATOM 1285 C CA . GLN A 1 159 ? -1.109 -16.206 -2.105 1.00 90.06 159 GLN A CA 1
ATOM 1286 C C . GLN A 1 159 ? -1.392 -15.813 -0.657 1.00 90.06 159 GLN A C 1
ATOM 1288 O O . GLN A 1 159 ? -2.292 -16.388 -0.045 1.00 90.06 159 GLN A O 1
ATOM 1293 N N . THR A 1 160 ? -0.698 -14.805 -0.126 1.00 86.88 160 THR A N 1
ATOM 1294 C CA . THR A 1 160 ? -0.914 -14.325 1.245 1.00 86.88 160 THR A CA 1
ATOM 1295 C C . THR A 1 160 ? -2.357 -13.872 1.457 1.00 86.88 160 THR A C 1
ATOM 1297 O O . THR A 1 160 ? -2.965 -14.231 2.463 1.00 86.88 160 THR A O 1
ATOM 1300 N N . TRP A 1 161 ? -2.944 -13.160 0.490 1.00 84.06 161 TRP A N 1
ATOM 1301 C CA . TRP A 1 161 ? -4.350 -12.763 0.549 1.00 84.06 161 TRP A CA 1
ATOM 1302 C C . TRP A 1 161 ? -5.295 -13.969 0.585 1.00 84.06 161 TRP A C 1
ATOM 1304 O O . TRP A 1 161 ? -6.227 -14.000 1.384 1.00 84.06 161 TRP A O 1
ATOM 1314 N N . SER A 1 162 ? -5.039 -14.995 -0.231 1.00 85.75 162 SER A N 1
ATOM 1315 C CA . SER A 1 162 ? -5.861 -16.210 -0.241 1.00 85.75 162 SER A CA 1
ATOM 1316 C C . SER A 1 162 ? -5.829 -16.960 1.096 1.00 85.75 162 SER A C 1
ATOM 1318 O O . SER A 1 162 ? -6.869 -17.445 1.542 1.00 85.75 162 SER A O 1
ATOM 1320 N N . PHE A 1 163 ? -4.671 -17.002 1.768 1.00 84.75 163 PHE A N 1
ATOM 1321 C CA . PHE A 1 163 ? -4.546 -17.555 3.119 1.00 84.75 163 PHE A CA 1
ATOM 1322 C C . PHE A 1 163 ? -5.292 -16.703 4.142 1.00 84.75 163 PHE A C 1
ATOM 1324 O O . PHE A 1 163 ? -6.112 -17.231 4.887 1.00 84.75 163 PHE A O 1
ATOM 1331 N N . PHE A 1 164 ? -5.084 -15.383 4.114 1.00 81.19 164 PHE A N 1
ATOM 1332 C CA . PHE A 1 164 ? -5.774 -14.452 5.003 1.00 81.19 164 PHE A CA 1
ATOM 1333 C C . PHE A 1 164 ? -7.296 -14.607 4.911 1.00 81.19 164 PHE A C 1
ATOM 1335 O O . PHE A 1 164 ? -7.965 -14.722 5.934 1.00 81.19 164 PHE A O 1
ATOM 1342 N N . VAL A 1 165 ? -7.833 -14.671 3.692 1.00 81.56 165 VAL A N 1
ATOM 1343 C CA . VAL A 1 165 ? -9.262 -14.875 3.429 1.00 81.56 165 VAL A CA 1
ATOM 1344 C C . VAL A 1 165 ? -9.741 -16.230 3.947 1.00 81.56 165 VAL A C 1
ATOM 1346 O O . VAL A 1 165 ? -10.772 -16.304 4.609 1.00 81.56 165 VAL A O 1
ATOM 1349 N N . LYS A 1 166 ? -9.004 -17.309 3.670 1.00 79.69 166 LYS A N 1
ATOM 1350 C CA . LYS A 1 166 ? -9.387 -18.663 4.087 1.00 79.69 166 LYS A CA 1
ATOM 1351 C C . LYS A 1 166 ? -9.461 -18.806 5.609 1.00 79.69 166 LYS A C 1
ATOM 1353 O O . LYS A 1 166 ? -10.384 -19.458 6.100 1.00 79.69 166 LYS A O 1
ATOM 1358 N N . ASP A 1 167 ? -8.516 -18.198 6.317 1.00 72.81 167 ASP A N 1
ATOM 1359 C CA . ASP A 1 167 ? -8.410 -18.306 7.770 1.00 72.81 167 ASP A CA 1
ATOM 1360 C C . ASP A 1 167 ? -9.363 -17.331 8.476 1.00 72.81 167 ASP A C 1
ATOM 1362 O O . ASP A 1 167 ? -10.006 -17.706 9.448 1.00 72.81 167 ASP A O 1
ATOM 1366 N N . ASN A 1 168 ? -9.554 -16.115 7.951 1.00 65.94 168 ASN A N 1
ATOM 1367 C CA . ASN A 1 168 ? -10.380 -15.102 8.617 1.00 65.94 168 ASN A CA 1
ATOM 1368 C C . ASN A 1 168 ? -11.866 -15.129 8.231 1.00 65.94 168 ASN A C 1
ATOM 1370 O O . ASN A 1 168 ? -12.697 -14.768 9.060 1.00 65.94 168 ASN A O 1
ATOM 1374 N N . ILE A 1 169 ? -12.244 -15.568 7.022 1.00 56.97 169 ILE A N 1
ATOM 1375 C CA . ILE A 1 169 ? -13.670 -15.639 6.631 1.00 56.97 169 ILE A CA 1
ATOM 1376 C C . ILE A 1 169 ? -14.375 -16.844 7.273 1.00 56.97 169 ILE A C 1
ATOM 1378 O O . ILE A 1 169 ? -15.578 -16.784 7.528 1.00 56.97 169 ILE A O 1
ATOM 1382 N N . ARG A 1 170 ? -13.648 -17.923 7.600 1.00 48.75 170 ARG A N 1
ATOM 1383 C CA . ARG A 1 170 ? -14.224 -19.068 8.329 1.00 48.75 170 ARG A CA 1
ATOM 1384 C C . ARG A 1 170 ? -14.708 -18.695 9.729 1.00 48.75 170 ARG A C 1
ATOM 1386 O O . ARG A 1 170 ? -15.762 -19.176 10.128 1.00 48.75 170 ARG A O 1
ATOM 1393 N N . ASP A 1 171 ? -14.004 -17.804 10.420 1.00 50.75 171 ASP A N 1
ATOM 1394 C CA . ASP A 1 171 ? -14.410 -17.341 11.751 1.00 50.75 171 ASP A CA 1
ATOM 1395 C C . ASP A 1 171 ? -15.616 -16.395 11.703 1.00 50.75 171 ASP A C 1
ATOM 1397 O O . ASP A 1 171 ? -16.454 -16.421 12.598 1.00 50.75 171 ASP A O 1
ATOM 1401 N N . VAL A 1 172 ? -15.745 -15.593 10.641 1.00 48.69 172 VAL A N 1
ATOM 1402 C CA . VAL A 1 172 ? -16.860 -14.641 10.480 1.00 48.69 172 VAL A CA 1
ATOM 1403 C C . VAL A 1 172 ? -18.164 -15.348 10.076 1.00 48.69 172 VAL A C 1
ATOM 1405 O O . VAL A 1 172 ? -19.243 -14.893 10.437 1.00 48.69 172 VAL A O 1
ATOM 1408 N N . LEU A 1 173 ? -18.087 -16.486 9.375 1.00 43.78 173 LEU A N 1
ATOM 1409 C CA . LEU A 1 173 ? -19.259 -17.277 8.962 1.00 43.78 173 LEU A CA 1
ATOM 1410 C C . LEU A 1 173 ? -19.544 -18.499 9.859 1.00 43.78 173 LEU A C 1
ATOM 1412 O O . LEU A 1 173 ? -20.549 -19.177 9.657 1.00 43.78 173 LEU A O 1
ATOM 1416 N N . GLY A 1 174 ? -18.682 -18.799 10.837 1.00 44.38 174 GLY A N 1
ATOM 1417 C CA . GLY A 1 174 ? -18.838 -19.924 11.770 1.00 44.38 174 GLY A CA 1
ATOM 1418 C C . GLY A 1 174 ? -19.666 -19.617 13.025 1.00 44.38 174 GLY A C 1
ATOM 1419 O O . GLY A 1 174 ? -19.982 -20.530 13.782 1.00 44.38 174 GLY A O 1
ATOM 1420 N N . GLY A 1 175 ? -20.032 -18.352 13.251 1.00 42.25 175 GLY A N 1
ATOM 1421 C CA . GLY A 1 175 ? -20.810 -17.892 14.405 1.00 42.25 175 GLY A CA 1
ATOM 1422 C C . GLY A 1 175 ? -22.299 -17.721 14.103 1.00 42.25 175 GLY A C 1
ATOM 1423 O O . GLY A 1 175 ? -22.843 -16.641 14.301 1.00 42.25 175 GLY A O 1
ATOM 1424 N N . SER A 1 176 ? -22.964 -18.739 13.559 1.00 43.41 176 SER A N 1
ATOM 1425 C CA . SER A 1 176 ? -24.431 -18.767 13.424 1.00 43.41 176 SER A CA 1
ATOM 1426 C C . SER A 1 176 ? -24.925 -20.209 13.372 1.00 43.41 176 SER A C 1
ATOM 1428 O O . SER A 1 176 ? -25.225 -20.757 12.313 1.00 43.41 176 SER A O 1
ATOM 1430 N N . SER A 1 177 ? -24.980 -20.852 14.529 1.00 37.38 177 SER A N 1
ATOM 1431 C CA . SER A 1 177 ? -25.878 -21.977 14.781 1.00 37.38 177 SER A CA 1
ATOM 1432 C C . SER A 1 177 ? -26.220 -21.931 16.265 1.00 37.38 177 SER A C 1
ATOM 1434 O O . SER A 1 177 ? -25.376 -22.251 17.102 1.00 37.38 177 SER A O 1
ATOM 1436 N N . GLU A 1 178 ? -27.414 -21.405 16.546 1.00 35.91 178 GLU A N 1
ATOM 1437 C CA . GLU A 1 178 ? -28.160 -21.652 17.787 1.00 35.91 178 GLU A CA 1
ATOM 1438 C C . GLU A 1 178 ? -28.378 -23.155 18.010 1.00 35.91 178 GLU A C 1
ATOM 1440 O O . GLU A 1 178 ? -28.496 -23.895 17.002 1.00 35.91 178 GLU A O 1
#

Foldseek 3Di:
DDDDDDDWDKDWDWDAPDLQGIDIDIDTDQPPDDVPDPSLLDCVVQPDDDVPHPFRADSLLSRPDGPVDDDRGVVVVVVNSVVSVVVVVVVVLVVVVVVLCVVVVVVVVVDPVVPVLPDDPDPVRVVVSVVVVVVVVVVVVVSVVVVVVSVVVVVVVVVVVVVVCVVPVCVVVVPDDD

Sequence (178 aa):
MSYFLHEAQTSLLIVGNDNLIWTAYFFTDTYNGRPGETNHEDLSFFQQPSEGDELFYDPLTMGQHDANVSIWDPREYFCLIVRIRLGLIKEEWAYISSFFMEKIGASRVLKLDIPSFLEPTGLGSAEAHARAIENAYDWITKATRILHCLTSNLTRVIQTWSFFVKDNIRDVLGGSSE

Organism: Colletotrichum gloeosporioides (strain Cg-14) (NCBI:txid1237896)

Radius of gyration: 24.47 Å; chains: 1; bounding box: 62×48×72 Å

Secondary structure (DSSP, 8-state):
---------EEEEEEESSSSSEEEEEEE--TTPPTTS--TT-GGGTS---TT----B-GGGTTSSBTTS----HHHHHHHHHHHHHHHHHHHHHHHHHHHHHHHHHHHHS---TTSTT---SHHHHHHHHHHHHHHHHHHHHHHHHHHHHHHHHHHHHHHHHHHHHHHHHHHHSS---